Protein AF-A0A4Q2RRE5-F1 (afdb_monomer)

Nearest PDB structures (foldseek):
  6zgp-assembly2_F  TM=6.301E-01  e=7.050E-01  Acinetobacter baumannii
  6zgp-assembly4_K  TM=6.296E-01  e=1.191E+00  Acinetobacter baumannii
  5xqi-assembly1_B  TM=2.160E-01  e=1.690E+00  Homo sapiens
  5xqi-assembly1_A  TM=2.091E-01  e=1.690E+00  Homo sapiens

Foldseek 3Di:
DDLLVLLVLLQVLLVVLLCVLAVVFWDWDWDQDPVQNQKTKIKTAGPPDPPWIKMWMDGSCAKIKIAGPVQLWMDMDGGNDSDSVVSSVVSNVNSQQSNCRSVVHWDWDFDDDPPDTFIWTWGQGPLGIWITGNPDIADPVGD

Organism: NCBI:txid1168730

Radius of gyration: 14.93 Å; Cα contacts (8 Å, |Δi|>4): 301; chains: 1; bounding box: 35×36×38 Å

Solvent-accessible surface area (backbone atoms only — not comparable to full-atom values): 7761 Å² total; per-residue (Å²): 136,58,74,72,61,50,44,50,54,53,37,52,44,49,51,53,44,42,47,74,62,26,58,91,46,27,53,77,45,77,48,70,45,86,92,43,73,56,36,37,36,41,40,35,34,26,72,84,29,88,83,35,35,36,36,39,37,41,34,76,89,25,39,38,36,34,34,39,66,78,74,63,23,31,41,76,48,79,44,83,65,96,42,68,69,60,53,42,51,54,52,38,56,49,30,49,51,46,34,38,44,25,75,64,44,58,45,82,43,76,46,80,50,99,89,48,71,40,72,30,4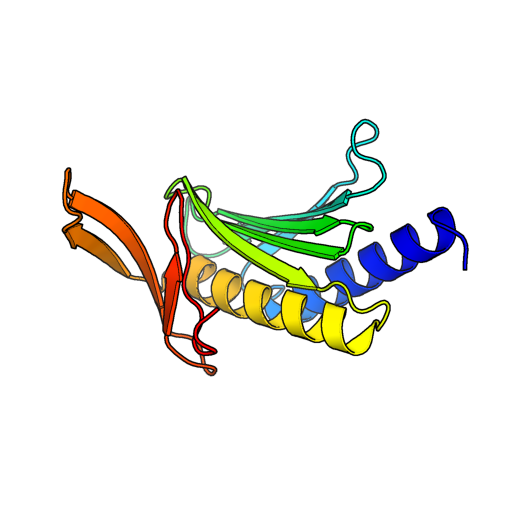2,36,35,75,44,99,83,38,56,30,38,27,13,72,88,55,44,38,44,66,87,74,86

Sequence (143 aa):
MDDSNWLTVMSDVLVATVTEVVADVAAVVLDTDPRAGHIARATLTSIDVVGRRAGIRAATTGWVDLTLFGHRVSAIIFDYDEDVAELQKEIRALALVAHEYLTGGGRVVEQRGWFRAREVVVIDTVDGEWVLGYRSSRNPRGL

pLDDT: mean 89.49, std 8.86, range [55.72, 98.0]

Secondary structure (DSSP, 8-state):
--HHHHHHHHHHHHHHHHHHHHTTTEEEEEEE-TTSTTEEEEEEEESSSTT-EEEEEEETTTEEEEEETTTTEEEEEE-----HHHHHHHHHHHHHHHHHHHTT--EEEEEE-SS-EEEEEEEEETTEEEEEESS--B-TT--

Structure (mmCIF, N/CA/C/O backbone):
data_AF-A0A4Q2RRE5-F1
#
_entry.id   AF-A0A4Q2RRE5-F1
#
loop_
_atom_site.group_PDB
_atom_site.id
_atom_site.type_symbol
_atom_site.label_atom_id
_atom_site.label_alt_id
_atom_site.label_comp_id
_atom_site.label_asym_id
_atom_site.label_entity_id
_atom_site.label_seq_id
_atom_site.pdbx_PDB_ins_code
_atom_site.Cartn_x
_atom_site.Cartn_y
_atom_site.Cartn_z
_atom_site.occupancy
_atom_site.B_iso_or_equiv
_atom_site.auth_seq_id
_atom_site.auth_comp_id
_atom_site.auth_asym_id
_atom_site.auth_atom_id
_atom_site.pdbx_PDB_model_num
ATOM 1 N N . MET A 1 1 ? 13.737 3.309 -24.701 1.00 55.72 1 MET A N 1
ATOM 2 C CA . MET A 1 1 ? 13.202 2.086 -24.069 1.00 55.72 1 MET A CA 1
ATOM 3 C C . MET A 1 1 ? 11.762 1.966 -24.547 1.00 55.72 1 MET A C 1
ATOM 5 O O . MET A 1 1 ? 11.159 3.015 -24.717 1.00 55.72 1 MET A O 1
ATOM 9 N N . ASP A 1 2 ? 11.256 0.785 -24.908 1.00 68.19 2 ASP A N 1
ATOM 10 C CA . ASP A 1 2 ? 9.844 0.659 -25.314 1.00 68.19 2 ASP A CA 1
ATOM 11 C C . ASP A 1 2 ? 8.935 0.378 -24.102 1.00 68.19 2 ASP A C 1
ATOM 13 O O . ASP A 1 2 ? 9.406 -0.068 -23.051 1.00 68.19 2 ASP A O 1
ATOM 17 N N . ASP A 1 3 ? 7.636 0.644 -24.253 1.00 65.25 3 ASP A N 1
ATOM 18 C CA . ASP A 1 3 ? 6.634 0.520 -23.183 1.00 65.25 3 ASP A CA 1
ATOM 19 C C . ASP A 1 3 ? 6.510 -0.910 -22.623 1.00 65.25 3 ASP A C 1
ATOM 21 O O . ASP A 1 3 ? 6.135 -1.102 -21.466 1.00 65.25 3 ASP A O 1
ATOM 25 N N . SER A 1 4 ? 6.836 -1.931 -23.427 1.00 65.94 4 SER A N 1
ATOM 26 C CA . SER A 1 4 ? 6.732 -3.342 -23.023 1.00 65.94 4 SER A CA 1
ATOM 27 C C . SER A 1 4 ? 7.871 -3.753 -22.086 1.00 65.94 4 SER A C 1
ATOM 29 O O . SER A 1 4 ? 7.657 -4.498 -21.126 1.00 65.94 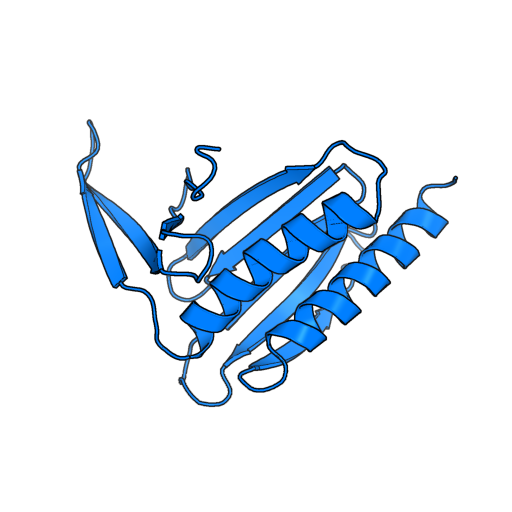4 SER A O 1
ATOM 31 N N . ASN A 1 5 ? 9.075 -3.228 -22.320 1.00 80.81 5 ASN A N 1
ATOM 32 C CA . ASN A 1 5 ? 10.209 -3.401 -21.418 1.00 80.81 5 ASN A CA 1
ATOM 33 C C . ASN A 1 5 ? 9.969 -2.674 -20.082 1.00 80.81 5 ASN A C 1
ATOM 35 O O . ASN A 1 5 ? 10.200 -3.237 -19.012 1.00 80.81 5 ASN A O 1
ATOM 39 N N . TRP A 1 6 ? 9.424 -1.455 -20.132 1.00 81.31 6 TRP A N 1
ATOM 40 C CA . TRP A 1 6 ? 9.145 -0.672 -18.925 1.00 81.31 6 TRP A CA 1
ATOM 41 C C . TRP A 1 6 ? 8.084 -1.308 -18.019 1.00 81.31 6 TRP A C 1
AT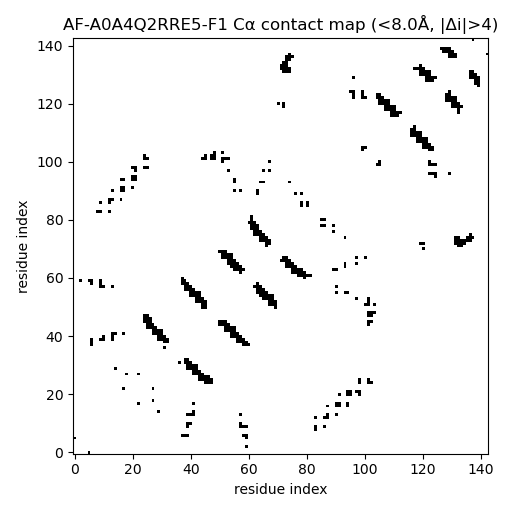OM 43 O O . TRP A 1 6 ? 8.266 -1.357 -16.804 1.00 81.31 6 TRP A O 1
ATOM 53 N N . LEU A 1 7 ? 7.017 -1.879 -18.589 1.00 83.56 7 LEU A N 1
ATOM 54 C CA . LEU A 1 7 ? 6.008 -2.613 -17.816 1.00 83.56 7 LEU A CA 1
ATOM 55 C C . LEU A 1 7 ? 6.615 -3.774 -17.018 1.00 83.56 7 LEU A C 1
ATOM 57 O O . LEU A 1 7 ? 6.218 -4.010 -15.876 1.00 83.56 7 LEU A O 1
ATOM 61 N N . THR A 1 8 ? 7.561 -4.497 -17.620 1.00 87.38 8 THR A N 1
ATOM 62 C CA . THR A 1 8 ? 8.229 -5.631 -16.970 1.00 87.38 8 THR A CA 1
ATOM 63 C C . THR A 1 8 ? 9.071 -5.139 -15.797 1.00 87.38 8 THR A C 1
ATOM 65 O O . THR A 1 8 ? 8.883 -5.609 -14.681 1.00 87.38 8 THR A O 1
ATOM 68 N N . VAL A 1 9 ? 9.900 -4.113 -16.018 1.00 88.19 9 VAL A N 1
ATOM 69 C CA . VAL A 1 9 ? 10.717 -3.491 -14.963 1.00 88.19 9 VAL A CA 1
ATOM 70 C C . VAL A 1 9 ? 9.849 -2.975 -13.816 1.00 88.19 9 VAL A C 1
ATOM 72 O O . VAL A 1 9 ? 10.098 -3.303 -12.661 1.00 88.19 9 VAL A O 1
ATOM 75 N N . MET A 1 10 ? 8.794 -2.218 -14.116 1.00 88.94 10 MET A N 1
ATOM 76 C CA . MET A 1 10 ? 7.866 -1.704 -13.108 1.00 88.94 10 MET A CA 1
ATOM 77 C C . MET A 1 10 ? 7.185 -2.834 -12.328 1.00 88.94 10 MET A C 1
ATOM 79 O O . MET A 1 10 ? 7.033 -2.735 -11.110 1.00 88.94 10 MET A O 1
ATOM 83 N N . SER A 1 11 ? 6.774 -3.903 -13.015 1.00 90.00 11 SER A N 1
ATOM 84 C CA . SER A 1 11 ? 6.177 -5.071 -12.365 1.00 90.00 11 SER A CA 1
ATOM 85 C C . SER A 1 11 ? 7.177 -5.725 -11.418 1.00 90.00 11 SER A C 1
ATOM 87 O O . SER A 1 11 ? 6.844 -5.949 -10.260 1.00 90.00 11 SER A O 1
ATOM 89 N N . ASP A 1 12 ? 8.412 -5.954 -11.859 1.00 91.56 12 ASP A N 1
ATOM 90 C CA . ASP A 1 12 ? 9.457 -6.570 -11.040 1.00 91.56 12 ASP A CA 1
ATOM 91 C C . ASP A 1 12 ? 9.796 -5.714 -9.812 1.00 91.56 12 ASP A C 1
ATOM 93 O O . ASP A 1 12 ? 9.890 -6.234 -8.699 1.00 91.56 12 ASP A O 1
ATOM 97 N N . VAL A 1 13 ? 9.901 -4.392 -9.984 1.00 93.44 13 VAL A N 1
ATOM 98 C CA . VAL A 1 13 ? 10.148 -3.440 -8.890 1.00 93.44 13 VAL A CA 1
ATOM 99 C C . VAL A 1 13 ? 8.985 -3.436 -7.901 1.00 93.44 13 VAL A C 1
ATOM 101 O O . VAL A 1 13 ? 9.218 -3.488 -6.691 1.00 93.44 13 VAL A O 1
ATOM 104 N N . LEU A 1 14 ? 7.739 -3.419 -8.388 1.00 94.00 14 LEU A N 1
ATOM 105 C CA . LEU A 1 14 ? 6.551 -3.513 -7.540 1.00 94.00 14 LEU A CA 1
ATOM 106 C C . LEU A 1 14 ? 6.577 -4.801 -6.722 1.00 94.00 14 LEU A C 1
ATOM 108 O O . LEU A 1 14 ? 6.423 -4.758 -5.504 1.00 94.00 14 LEU A O 1
ATOM 112 N N . VAL A 1 15 ? 6.801 -5.938 -7.377 1.00 92.75 15 VAL A N 1
ATOM 113 C CA . VAL A 1 15 ? 6.814 -7.254 -6.736 1.00 92.75 15 VAL A CA 1
ATOM 114 C C . VAL A 1 15 ? 7.899 -7.334 -5.677 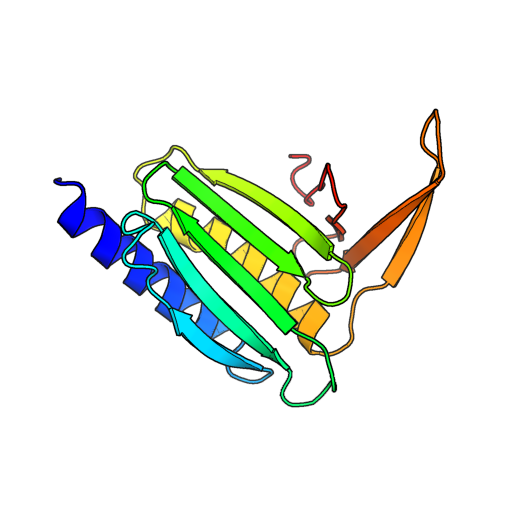1.00 92.75 15 VAL A C 1
ATOM 116 O O . VAL A 1 15 ? 7.600 -7.687 -4.535 1.00 92.75 15 VAL A O 1
ATOM 119 N N . ALA A 1 16 ? 9.135 -7.001 -6.043 1.00 94.94 16 ALA A N 1
ATOM 120 C CA . ALA A 1 16 ? 10.277 -7.082 -5.148 1.00 94.94 16 ALA A CA 1
ATOM 121 C C . ALA A 1 16 ? 10.067 -6.190 -3.921 1.00 94.94 16 ALA A C 1
ATOM 123 O O . ALA A 1 16 ? 10.156 -6.670 -2.795 1.00 94.94 16 ALA A O 1
ATOM 124 N N . THR A 1 17 ? 9.695 -4.927 -4.137 1.00 96.75 17 THR A N 1
ATOM 125 C CA . THR A 1 17 ? 9.555 -3.937 -3.062 1.00 96.75 17 THR A CA 1
ATOM 126 C C . THR A 1 17 ? 8.385 -4.251 -2.140 1.00 96.75 17 THR A C 1
ATOM 128 O O . THR A 1 17 ? 8.521 -4.194 -0.922 1.00 96.75 17 THR A O 1
ATOM 131 N N . VAL A 1 18 ? 7.222 -4.599 -2.699 1.00 96.75 18 VAL A N 1
ATOM 132 C CA . VAL A 1 18 ? 6.045 -4.932 -1.891 1.00 96.75 18 VAL A CA 1
ATOM 133 C C . VAL A 1 18 ? 6.311 -6.190 -1.077 1.00 96.75 18 VAL A C 1
ATOM 135 O O . VAL A 1 18 ? 6.067 -6.187 0.124 1.00 96.75 18 VAL A O 1
ATOM 138 N N . THR A 1 19 ? 6.855 -7.237 -1.700 1.00 95.94 19 THR A N 1
ATOM 139 C CA . THR A 1 19 ? 7.163 -8.494 -1.003 1.00 95.94 19 THR A CA 1
ATOM 140 C C . THR A 1 19 ? 8.195 -8.273 0.098 1.00 95.94 19 THR A C 1
ATOM 142 O O . THR A 1 19 ? 8.003 -8.766 1.201 1.00 95.94 19 THR A O 1
ATOM 145 N N . GLU A 1 20 ? 9.248 -7.494 -0.158 1.00 97.19 20 GLU A N 1
ATOM 146 C CA . GLU A 1 20 ? 10.258 -7.159 0.853 1.00 97.19 20 GLU A CA 1
ATOM 147 C C . GLU A 1 20 ? 9.637 -6.523 2.105 1.00 97.19 20 GLU A C 1
ATOM 149 O O . GLU A 1 20 ? 10.042 -6.844 3.218 1.00 97.19 20 GLU A O 1
ATOM 154 N N . VAL A 1 21 ? 8.659 -5.632 1.926 1.00 97.38 21 VAL A N 1
ATOM 155 C CA . VAL A 1 21 ? 8.098 -4.827 3.020 1.00 97.38 21 VAL A CA 1
ATOM 156 C C . VAL A 1 21 ? 6.962 -5.526 3.766 1.00 97.38 21 VAL A C 1
ATOM 158 O O . VAL A 1 21 ? 6.772 -5.240 4.941 1.00 97.38 21 VAL A O 1
ATOM 161 N N . VAL A 1 22 ? 6.172 -6.382 3.106 1.00 96.88 22 VAL A N 1
ATOM 162 C CA . VAL A 1 22 ? 4.904 -6.883 3.683 1.00 96.88 22 VAL A CA 1
ATOM 163 C C . VAL A 1 22 ? 4.800 -8.404 3.797 1.00 96.88 22 VAL A C 1
ATOM 165 O O . VAL A 1 22 ? 3.770 -8.894 4.262 1.00 96.88 22 VAL A O 1
ATOM 168 N N . ALA A 1 23 ? 5.801 -9.170 3.348 1.00 95.12 23 ALA A N 1
ATOM 169 C CA . ALA A 1 23 ? 5.706 -10.635 3.293 1.00 95.12 23 ALA A CA 1
ATOM 170 C C . ALA A 1 23 ? 5.551 -11.312 4.663 1.00 95.12 23 ALA A C 1
ATOM 172 O O . ALA A 1 23 ? 5.063 -12.439 4.728 1.00 95.12 23 ALA A O 1
ATOM 173 N N . ASP A 1 24 ? 5.958 -10.656 5.744 1.00 96.88 24 ASP A N 1
ATOM 174 C CA . ASP A 1 24 ? 5.805 -11.144 7.112 1.00 96.88 24 ASP A CA 1
ATOM 175 C C . ASP A 1 24 ? 4.390 -10.932 7.676 1.00 96.88 24 ASP A C 1
ATOM 177 O O . ASP A 1 24 ? 3.982 -11.673 8.567 1.00 96.88 24 ASP A O 1
ATOM 181 N N . VAL A 1 25 ? 3.618 -9.984 7.130 1.00 97.50 25 VAL A N 1
ATOM 182 C CA . VAL A 1 25 ? 2.293 -9.596 7.657 1.00 97.50 25 VAL A CA 1
ATOM 183 C C . VAL A 1 25 ? 1.133 -9.867 6.699 1.00 97.50 25 VAL A C 1
ATOM 185 O O . VAL A 1 25 ? -0.036 -9.812 7.100 1.00 97.50 25 VAL A O 1
ATOM 188 N N . ALA A 1 26 ? 1.410 -10.137 5.421 1.00 97.56 26 ALA A N 1
ATOM 189 C CA . ALA A 1 26 ? 0.376 -10.273 4.406 1.00 97.56 26 ALA A CA 1
ATOM 190 C C . ALA A 1 26 ? 0.691 -11.300 3.316 1.00 97.56 26 ALA A C 1
ATOM 192 O O . ALA A 1 26 ? 1.797 -11.392 2.789 1.00 97.56 26 ALA A O 1
ATOM 193 N N . ALA A 1 27 ? -0.355 -12.006 2.887 1.00 96.88 27 ALA A N 1
ATOM 194 C CA . ALA A 1 27 ? -0.336 -12.744 1.636 1.00 96.88 27 ALA A CA 1
ATOM 195 C C . ALA A 1 27 ? -0.412 -11.759 0.458 1.00 96.88 27 ALA A C 1
ATOM 197 O O . ALA A 1 27 ? -1.324 -10.925 0.390 1.00 96.88 27 ALA A O 1
ATOM 198 N N . VAL A 1 28 ? 0.530 -11.887 -0.478 1.00 96.44 28 VAL A N 1
ATOM 199 C CA . VAL A 1 28 ? 0.648 -11.038 -1.669 1.00 96.44 28 VAL A CA 1
ATOM 200 C C . VAL A 1 28 ? 0.157 -11.803 -2.894 1.00 96.44 28 VAL A C 1
ATOM 202 O O . VAL A 1 28 ? 0.648 -12.887 -3.201 1.00 96.44 28 VAL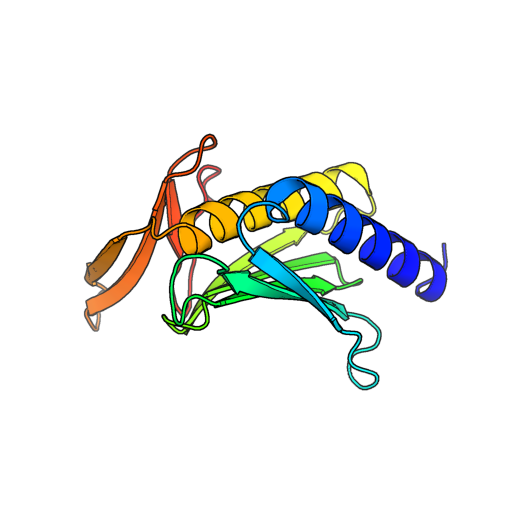 A O 1
ATOM 205 N N . VAL A 1 29 ? -0.809 -11.231 -3.611 1.00 94.56 29 VAL A N 1
ATOM 206 C CA . VAL A 1 29 ? -1.290 -11.743 -4.900 1.00 94.56 29 VAL A CA 1
ATOM 207 C C . VAL A 1 29 ? -1.022 -10.705 -5.973 1.00 94.56 29 VAL A C 1
ATOM 209 O O . VAL A 1 29 ? -1.497 -9.572 -5.886 1.00 94.56 29 VAL A O 1
ATOM 212 N N . LEU A 1 30 ? -0.280 -11.110 -6.993 1.00 88.56 30 LEU A N 1
ATOM 213 C CA . LEU A 1 30 ? 0.061 -10.272 -8.131 1.00 88.56 30 LEU A CA 1
ATOM 214 C C . LEU A 1 30 ? -0.953 -10.485 -9.242 1.00 88.56 30 LEU A C 1
ATOM 216 O O . LEU A 1 30 ? -1.331 -11.619 -9.536 1.00 88.56 30 LEU A O 1
ATOM 220 N N . ASP A 1 31 ? -1.392 -9.390 -9.842 1.00 81.94 31 ASP A N 1
ATOM 221 C CA . ASP A 1 31 ? -2.364 -9.405 -10.921 1.00 81.94 31 ASP A CA 1
ATOM 222 C C . ASP A 1 31 ? -1.930 -8.434 -12.019 1.00 81.94 31 ASP A C 1
ATOM 224 O O . ASP A 1 31 ? -1.477 -7.317 -11.754 1.00 81.94 31 ASP A O 1
ATOM 228 N N . THR A 1 32 ? -2.091 -8.877 -13.259 1.00 71.75 32 THR A N 1
ATOM 229 C CA . THR A 1 32 ? -1.954 -8.041 -14.448 1.00 71.75 32 THR A CA 1
ATOM 230 C C . THR A 1 32 ? -3.303 -8.075 -15.142 1.00 71.75 32 THR A C 1
ATOM 232 O O . THR A 1 32 ? -3.762 -9.124 -15.589 1.00 71.75 32 THR A O 1
ATOM 235 N N . ASP A 1 33 ? -3.984 -6.931 -15.192 1.00 69.44 33 ASP A N 1
ATOM 236 C CA . ASP A 1 33 ? -5.272 -6.851 -15.872 1.00 69.44 33 ASP A CA 1
ATOM 237 C C . ASP A 1 33 ? -5.007 -6.768 -17.384 1.00 69.44 33 ASP A C 1
ATOM 239 O O . ASP A 1 33 ? -4.462 -5.763 -17.843 1.00 69.44 33 ASP A O 1
ATOM 243 N N . PRO A 1 34 ? -5.406 -7.764 -18.197 1.00 70.44 34 PRO A N 1
ATOM 244 C CA . PRO A 1 34 ? -5.165 -7.735 -19.638 1.00 70.44 34 PRO A CA 1
ATOM 245 C C . PRO A 1 34 ? -5.884 -6.571 -20.344 1.00 70.44 34 PRO A C 1
ATOM 247 O O . PRO A 1 34 ? -5.527 -6.221 -21.466 1.00 70.44 34 PRO A O 1
ATOM 250 N N . ARG A 1 35 ? -6.885 -5.944 -19.707 1.00 75.25 35 ARG A N 1
ATOM 251 C CA . ARG A 1 35 ? -7.549 -4.724 -20.202 1.00 75.25 35 ARG A CA 1
ATOM 252 C C . ARG A 1 35 ? -6.838 -3.443 -19.771 1.00 75.25 35 ARG A C 1
ATOM 254 O O . ARG A 1 35 ? -7.082 -2.393 -20.359 1.00 75.25 35 ARG A O 1
ATOM 261 N N . ALA A 1 36 ? -5.966 -3.527 -18.773 1.00 79.81 36 ALA A N 1
ATOM 262 C CA . ALA A 1 36 ? -5.115 -2.446 -18.302 1.00 79.81 36 ALA A CA 1
ATOM 263 C C . ALA A 1 36 ? -3.656 -2.912 -18.284 1.00 79.81 36 ALA A C 1
ATOM 265 O O . ALA A 1 36 ? -2.969 -2.797 -17.274 1.00 79.81 36 ALA A O 1
ATOM 266 N N . GLY A 1 37 ? -3.178 -3.405 -19.432 1.00 80.69 37 GLY A N 1
ATOM 267 C CA . GLY A 1 37 ? -1.821 -3.937 -19.598 1.00 80.69 37 GLY A CA 1
ATOM 268 C C . GLY A 1 37 ? -0.694 -2.921 -19.378 1.00 80.69 37 GLY A C 1
ATOM 269 O O . GLY A 1 37 ? 0.457 -3.261 -19.558 1.00 80.69 37 GLY A O 1
ATOM 270 N N . HIS A 1 38 ? -1.008 -1.684 -18.998 1.00 85.06 38 HIS A N 1
ATOM 271 C CA . HIS A 1 38 ? -0.057 -0.658 -18.576 1.00 85.06 38 HIS A CA 1
ATOM 272 C C . HIS A 1 38 ? 0.024 -0.527 -17.042 1.00 85.06 38 HIS A C 1
ATOM 274 O O . HIS A 1 38 ? 0.671 0.392 -16.548 1.00 85.06 38 HIS A O 1
ATOM 280 N N . ILE A 1 39 ? -0.662 -1.394 -16.282 1.00 90.25 39 ILE A N 1
ATOM 281 C CA . ILE A 1 39 ? -0.756 -1.341 -14.818 1.00 90.25 39 ILE A CA 1
ATOM 282 C C . ILE A 1 39 ? -0.326 -2.677 -14.208 1.00 90.25 39 ILE A C 1
ATOM 284 O O . ILE A 1 39 ? -0.933 -3.716 -14.472 1.00 90.25 39 ILE A O 1
ATOM 288 N N . ALA A 1 40 ? 0.656 -2.624 -13.311 1.00 91.38 40 ALA A N 1
ATOM 289 C CA . ALA A 1 40 ? 0.997 -3.710 -12.403 1.00 91.38 40 ALA A CA 1
ATOM 290 C C . ALA A 1 40 ? 0.203 -3.565 -11.095 1.00 91.38 40 ALA A C 1
ATOM 292 O O . ALA A 1 40 ? 0.039 -2.453 -10.586 1.00 91.38 40 ALA A O 1
ATOM 293 N N . ARG A 1 41 ? -0.304 -4.673 -10.537 1.00 93.88 41 ARG A N 1
ATOM 294 C CA . ARG A 1 41 ? -1.088 -4.667 -9.293 1.00 93.88 41 ARG A CA 1
ATOM 295 C C . ARG A 1 41 ? -0.596 -5.720 -8.309 1.00 93.88 41 ARG A C 1
ATOM 297 O O . ARG A 1 41 ? -0.448 -6.888 -8.654 1.00 93.88 41 ARG A O 1
ATOM 304 N N . ALA A 1 42 ? -0.483 -5.315 -7.050 1.00 95.81 42 ALA A N 1
ATOM 305 C CA . ALA A 1 42 ? -0.347 -6.197 -5.903 1.00 95.81 42 ALA A CA 1
ATOM 306 C C . ALA A 1 42 ? -1.578 -6.058 -4.996 1.00 95.81 42 ALA A C 1
ATOM 308 O O . ALA A 1 42 ? -1.938 -4.961 -4.570 1.00 95.81 42 ALA A O 1
ATOM 309 N N . THR A 1 43 ? -2.238 -7.173 -4.696 1.00 96.62 43 THR A N 1
ATOM 310 C CA . THR A 1 43 ? -3.308 -7.258 -3.697 1.00 96.62 43 THR A CA 1
ATOM 311 C C . THR A 1 43 ? -2.760 -7.906 -2.439 1.00 96.62 43 THR A C 1
ATOM 313 O O . THR A 1 43 ? -2.205 -9.000 -2.488 1.00 96.62 43 THR A O 1
ATOM 316 N N . LEU A 1 44 ? -2.958 -7.239 -1.310 1.00 97.44 44 LEU A N 1
ATOM 317 C CA . LEU A 1 44 ? -2.429 -7.607 -0.006 1.00 97.44 44 LEU A CA 1
ATOM 318 C C . LEU A 1 44 ? -3.581 -8.018 0.900 1.00 97.44 44 LEU A C 1
ATOM 320 O O . LEU A 1 44 ? -4.575 -7.294 1.019 1.00 97.44 44 LEU A O 1
ATOM 324 N N . THR A 1 45 ? -3.452 -9.172 1.542 1.00 98.00 45 THR A N 1
ATOM 325 C CA . THR A 1 45 ? -4.416 -9.654 2.536 1.00 98.00 45 THR A CA 1
ATOM 326 C C . THR A 1 45 ? -3.678 -9.950 3.826 1.00 98.00 45 THR A C 1
ATOM 328 O O . THR A 1 45 ? -2.749 -10.751 3.811 1.00 98.00 45 THR A O 1
ATOM 331 N N . SER A 1 46 ? -4.080 -9.298 4.918 1.00 97.81 46 SER A N 1
ATOM 332 C CA . SER A 1 46 ? -3.449 -9.489 6.226 1.00 97.81 46 SER A CA 1
ATOM 333 C C . SER A 1 46 ? -3.553 -10.950 6.663 1.00 97.81 46 SER A C 1
ATOM 335 O O . SER A 1 46 ? -4.599 -11.579 6.479 1.00 97.81 46 SER A O 1
ATOM 337 N N . ILE A 1 47 ? -2.463 -11.474 7.222 1.00 97.50 47 ILE A N 1
ATOM 338 C CA . ILE A 1 47 ? -2.403 -12.825 7.793 1.00 97.50 47 ILE A CA 1
ATOM 339 C C . ILE A 1 47 ? -3.044 -12.834 9.188 1.00 97.50 47 ILE A C 1
ATOM 341 O O . ILE A 1 47 ? -3.793 -13.755 9.512 1.00 97.50 47 ILE A O 1
ATOM 345 N N . ASP A 1 48 ? -2.814 -11.779 9.974 1.00 95.69 48 ASP A N 1
ATOM 346 C CA . ASP A 1 48 ? -3.174 -11.737 11.396 1.00 95.69 48 ASP A CA 1
ATOM 347 C C . ASP A 1 48 ? -4.460 -10.953 11.690 1.00 95.69 48 ASP A C 1
ATOM 349 O O . ASP A 1 48 ? -5.136 -11.200 12.691 1.00 95.69 48 ASP A O 1
ATOM 353 N N . 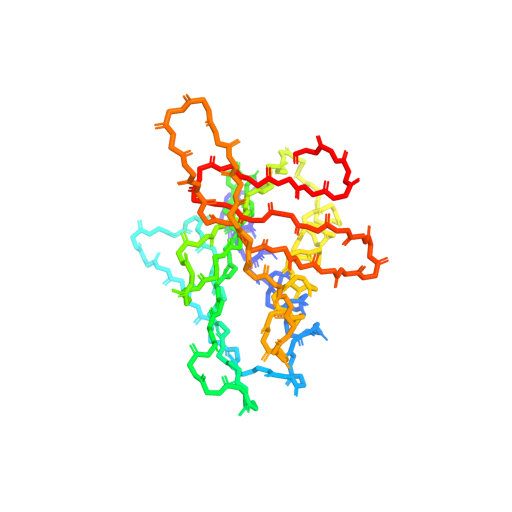VAL A 1 49 ? -4.835 -10.007 10.823 1.00 96.19 49 VAL A N 1
ATOM 354 C CA . VAL A 1 49 ? -5.972 -9.108 11.055 1.00 96.19 49 VAL A CA 1
ATOM 355 C C . VAL A 1 49 ? -7.082 -9.366 10.046 1.00 96.19 49 VAL A C 1
ATOM 357 O O . VAL A 1 49 ? -7.080 -8.879 8.912 1.00 96.19 49 VAL A O 1
ATOM 360 N N . VAL A 1 50 ? -8.089 -10.112 10.498 1.00 94.00 50 VAL A N 1
ATOM 361 C CA . VAL A 1 50 ? -9.241 -10.517 9.685 1.00 94.00 50 VAL A CA 1
ATOM 362 C C . VAL A 1 50 ? -9.890 -9.318 8.990 1.00 94.00 50 VAL A C 1
ATOM 364 O O . VAL A 1 50 ? -10.237 -8.312 9.608 1.00 94.00 50 VAL A O 1
ATOM 367 N N . GLY A 1 51 ? -10.088 -9.451 7.678 1.00 92.75 51 GLY A N 1
ATOM 368 C CA . GLY A 1 51 ? -10.786 -8.465 6.854 1.00 92.75 51 GLY A CA 1
ATOM 369 C C . GLY A 1 51 ? -9.927 -7.290 6.383 1.00 92.75 51 GLY A C 1
ATOM 370 O O . GLY A 1 51 ? -10.388 -6.536 5.523 1.00 92.75 51 GLY A O 1
ATOM 371 N N . ARG A 1 52 ? -8.683 -7.139 6.862 1.00 95.88 52 ARG A N 1
ATOM 372 C CA . ARG A 1 52 ? -7.789 -6.083 6.374 1.00 95.88 52 ARG A CA 1
ATOM 373 C C . ARG A 1 52 ? -7.134 -6.474 5.061 1.00 95.88 52 ARG A C 1
ATOM 375 O O . ARG A 1 52 ? -6.439 -7.483 4.947 1.00 95.88 52 ARG A O 1
ATOM 382 N N . ARG A 1 53 ? -7.386 -5.643 4.052 1.00 97.50 53 ARG A N 1
ATOM 383 C CA . ARG A 1 53 ? -6.868 -5.804 2.696 1.00 97.50 53 ARG A CA 1
ATOM 384 C C . ARG A 1 53 ? -6.447 -4.459 2.132 1.00 97.50 53 ARG A C 1
ATOM 386 O O . ARG A 1 53 ? -7.159 -3.466 2.305 1.00 97.50 53 ARG A O 1
ATOM 393 N N . ALA A 1 54 ? -5.348 -4.462 1.399 1.00 97.50 54 ALA A N 1
ATOM 394 C CA . ALA A 1 54 ? -4.846 -3.303 0.682 1.00 97.50 54 ALA A CA 1
ATOM 395 C C . ALA A 1 54 ? -4.508 -3.674 -0.764 1.00 97.50 54 ALA A C 1
ATOM 397 O O . ALA A 1 54 ? -4.362 -4.849 -1.098 1.00 97.50 54 ALA A O 1
ATOM 398 N N . GLY A 1 55 ? -4.426 -2.681 -1.636 1.00 96.75 55 GLY A N 1
ATOM 399 C CA . GLY A 1 55 ? -3.973 -2.855 -3.009 1.00 96.75 55 GLY A CA 1
ATOM 400 C C . GLY A 1 55 ? -2.969 -1.776 -3.360 1.00 96.75 55 GLY A C 1
ATOM 401 O O . GLY A 1 55 ? -3.222 -0.616 -3.049 1.00 96.75 55 GLY A O 1
ATOM 402 N N . ILE A 1 56 ? -1.869 -2.158 -3.999 1.00 96.75 56 ILE A N 1
ATOM 403 C CA . ILE A 1 56 ? -0.889 -1.230 -4.561 1.00 96.75 56 ILE A CA 1
ATOM 404 C C . ILE A 1 56 ? -0.887 -1.414 -6.073 1.00 96.75 56 ILE A C 1
ATOM 406 O O . ILE A 1 56 ? -0.884 -2.551 -6.558 1.00 96.75 56 ILE A O 1
ATOM 410 N N . ARG A 1 57 ? -0.926 -0.316 -6.824 1.00 94.94 57 ARG A N 1
ATOM 411 C CA . ARG A 1 57 ? -0.768 -0.348 -8.280 1.00 94.94 57 ARG A CA 1
ATOM 412 C C . ARG A 1 57 ? 0.328 0.602 -8.708 1.00 94.94 57 ARG A C 1
ATOM 414 O O . ARG A 1 57 ? 0.507 1.643 -8.089 1.00 94.94 57 ARG A O 1
ATOM 421 N N . ALA A 1 58 ? 1.001 0.240 -9.788 1.00 92.50 58 ALA A N 1
ATOM 422 C CA . ALA A 1 58 ? 1.945 1.085 -10.499 1.00 92.50 58 ALA A CA 1
ATOM 423 C C . ALA A 1 58 ? 1.549 1.102 -11.975 1.00 92.50 58 ALA A C 1
ATOM 425 O O . ALA A 1 58 ? 1.242 0.048 -12.539 1.00 92.50 58 ALA A O 1
ATOM 426 N N . ALA A 1 59 ? 1.517 2.280 -12.586 1.00 90.25 59 ALA A N 1
ATOM 427 C CA . ALA A 1 59 ? 1.205 2.450 -13.997 1.00 90.25 59 ALA A CA 1
ATOM 428 C C . ALA A 1 59 ? 2.413 2.983 -14.764 1.00 90.25 59 ALA A C 1
ATOM 430 O O . ALA A 1 59 ? 3.099 3.889 -14.292 1.00 90.25 59 ALA A O 1
ATOM 431 N N . THR A 1 60 ? 2.606 2.503 -15.995 1.00 85.94 60 THR A N 1
ATOM 432 C CA . THR A 1 60 ? 3.695 2.968 -16.873 1.00 85.94 60 THR A CA 1
ATOM 433 C C . THR A 1 60 ? 3.602 4.459 -17.199 1.00 85.94 60 THR A C 1
ATOM 435 O O . THR A 1 60 ? 4.582 5.055 -17.619 1.00 85.94 60 THR A O 1
ATOM 438 N N . THR A 1 61 ? 2.439 5.076 -16.973 1.00 82.69 61 THR A N 1
ATOM 439 C CA . THR A 1 61 ? 2.194 6.517 -17.118 1.00 82.69 61 THR A CA 1
ATOM 440 C C . THR A 1 61 ? 2.710 7.360 -15.946 1.00 82.69 61 THR A C 1
ATOM 442 O O . THR A 1 61 ? 2.398 8.547 -15.890 1.00 82.69 61 THR A O 1
ATOM 445 N N . GLY A 1 62 ? 3.414 6.763 -14.981 1.00 84.56 62 GLY A N 1
ATOM 446 C CA . GLY A 1 62 ? 4.070 7.506 -13.906 1.00 84.56 62 GLY A CA 1
ATOM 447 C C . GLY A 1 62 ? 3.178 7.816 -12.705 1.00 84.56 62 GLY A C 1
ATOM 448 O O . GLY A 1 62 ? 3.209 8.907 -12.141 1.00 84.56 62 GLY A O 1
ATOM 449 N N . TRP A 1 63 ? 2.314 6.882 -12.311 1.00 90.44 63 TRP A N 1
ATOM 450 C CA . TRP A 1 63 ? 1.633 6.996 -11.022 1.00 90.44 63 TRP A CA 1
ATOM 451 C C . TRP A 1 63 ? 1.622 5.668 -10.288 1.00 90.44 63 TRP A C 1
ATOM 453 O O . TRP A 1 63 ? 1.563 4.592 -10.887 1.00 90.44 63 TRP A O 1
ATOM 463 N N . VAL A 1 64 ? 1.638 5.775 -8.967 1.00 93.75 64 VAL A N 1
ATOM 464 C CA . VAL A 1 64 ? 1.532 4.670 -8.025 1.00 93.75 64 VAL A CA 1
ATOM 465 C C . VAL A 1 64 ? 0.450 4.997 -7.014 1.00 93.75 64 VAL A C 1
ATOM 467 O O . VAL A 1 64 ? 0.351 6.126 -6.538 1.00 93.75 64 VAL A O 1
ATOM 470 N N . ASP A 1 65 ? -0.404 4.030 -6.703 1.00 95.12 65 ASP A N 1
ATOM 471 C CA . ASP A 1 65 ? -1.482 4.228 -5.743 1.00 95.12 65 ASP A CA 1
ATOM 472 C C . ASP A 1 65 ? -1.566 3.105 -4.716 1.00 95.12 65 ASP A C 1
ATOM 474 O O . ASP A 1 65 ? -1.173 1.966 -4.954 1.00 95.12 65 ASP A O 1
ATOM 478 N N . LEU A 1 66 ? -2.103 3.462 -3.555 1.00 96.38 66 LEU A N 1
ATOM 479 C CA . LEU A 1 66 ? -2.477 2.575 -2.471 1.00 96.38 66 LEU A CA 1
ATOM 480 C C . LEU A 1 66 ? -3.975 2.715 -2.244 1.00 96.38 66 LEU A C 1
ATOM 482 O O . LEU A 1 66 ? -4.483 3.824 -2.110 1.00 96.38 66 LEU A O 1
ATOM 486 N N . THR A 1 67 ? -4.678 1.599 -2.109 1.00 96.38 67 THR A N 1
ATOM 487 C CA . THR A 1 67 ? -6.077 1.554 -1.678 1.00 96.38 67 THR A CA 1
ATOM 488 C C . THR A 1 67 ? -6.210 0.701 -0.424 1.00 96.38 67 THR A C 1
ATOM 490 O O . THR A 1 67 ? -5.774 -0.448 -0.413 1.00 96.38 67 THR A O 1
ATOM 493 N N . LEU A 1 68 ? -6.873 1.222 0.612 1.00 96.19 68 LEU A N 1
ATOM 494 C CA . LEU A 1 68 ? -7.263 0.455 1.797 1.00 96.19 68 LEU A CA 1
ATOM 495 C C . LEU A 1 68 ? -8.725 0.018 1.653 1.00 96.19 68 LEU A C 1
ATOM 497 O O . LEU A 1 68 ? -9.655 0.808 1.852 1.00 96.19 68 LEU A O 1
ATOM 501 N N . PHE A 1 69 ? -8.950 -1.244 1.286 1.00 94.25 69 PHE A N 1
ATOM 502 C CA . PHE A 1 69 ? -10.272 -1.712 0.852 1.00 94.25 69 PHE A CA 1
ATOM 503 C C . PHE A 1 69 ? -11.336 -1.666 1.956 1.00 94.25 69 PHE A C 1
ATOM 505 O O . PHE A 1 69 ? -12.506 -1.438 1.651 1.00 94.25 69 PHE A O 1
ATOM 512 N N . GLY A 1 70 ? -10.944 -1.821 3.226 1.00 90.62 70 GLY A N 1
ATOM 513 C CA . GLY A 1 70 ? -11.867 -1.751 4.365 1.00 90.62 70 GLY A CA 1
ATOM 514 C C . GLY A 1 70 ? -12.475 -0.362 4.597 1.00 90.62 70 GLY A C 1
ATOM 515 O O . GLY A 1 70 ? -13.580 -0.267 5.117 1.00 90.62 70 GLY A O 1
ATOM 516 N N . HIS A 1 71 ? -11.791 0.700 4.159 1.00 86.69 71 HIS A N 1
ATOM 517 C CA . HIS A 1 71 ? -12.195 2.095 4.398 1.00 86.69 71 HIS A CA 1
ATOM 518 C C . HIS A 1 71 ? -12.524 2.864 3.117 1.00 86.69 71 HIS A C 1
ATOM 520 O O . HIS A 1 71 ? -12.980 4.003 3.173 1.00 86.69 71 HIS A O 1
ATOM 526 N N . ARG A 1 72 ? -12.304 2.256 1.942 1.00 87.62 72 ARG A N 1
ATOM 527 C CA . ARG A 1 72 ? -12.465 2.910 0.630 1.00 87.62 72 ARG A CA 1
ATOM 528 C C . ARG A 1 72 ? -11.685 4.230 0.534 1.00 87.62 72 ARG A C 1
ATOM 530 O O . ARG A 1 72 ? -12.142 5.173 -0.108 1.00 87.62 72 ARG A O 1
ATOM 537 N N . VAL A 1 73 ? -10.522 4.294 1.175 1.00 90.50 73 VAL A N 1
ATOM 538 C CA . VAL A 1 73 ? -9.587 5.423 1.077 1.00 90.50 73 VAL A CA 1
ATOM 539 C C . VAL A 1 73 ? -8.387 5.027 0.234 1.00 90.50 73 VAL A C 1
ATOM 541 O O . VAL A 1 73 ? -8.050 3.842 0.143 1.00 90.50 73 VAL A O 1
ATOM 544 N N . SER A 1 74 ? -7.737 6.020 -0.359 1.00 93.19 74 SER A N 1
ATOM 545 C CA . SER A 1 74 ? -6.555 5.805 -1.183 1.00 93.19 74 SER A CA 1
ATOM 546 C C . SER A 1 74 ? -5.532 6.923 -1.024 1.00 93.19 74 SER A C 1
ATOM 548 O O . SER A 1 74 ? -5.869 8.033 -0.607 1.00 93.19 74 SER A O 1
ATOM 550 N N . ALA 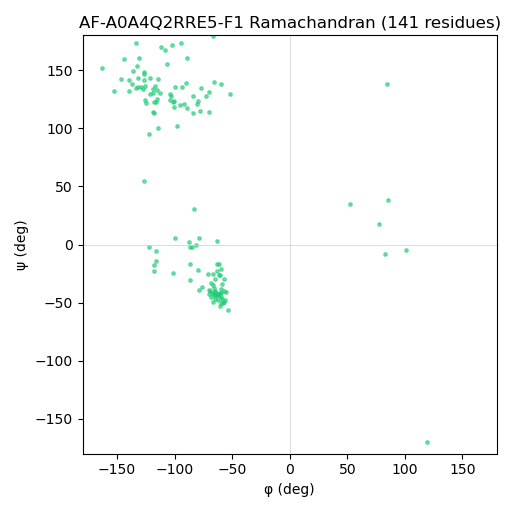A 1 75 ? -4.291 6.624 -1.393 1.00 93.19 75 ALA A N 1
ATOM 551 C CA . ALA A 1 75 ? -3.265 7.606 -1.717 1.00 93.19 75 ALA A CA 1
ATOM 552 C C . ALA A 1 75 ? -2.780 7.359 -3.137 1.00 93.19 75 ALA A C 1
ATOM 554 O O . ALA A 1 75 ? -2.667 6.211 -3.550 1.00 93.19 75 ALA A O 1
ATOM 555 N N . ILE A 1 76 ? -2.484 8.434 -3.854 1.00 92.69 76 ILE A N 1
ATOM 556 C CA . ILE A 1 76 ? -1.823 8.386 -5.153 1.00 92.69 76 ILE A CA 1
ATOM 557 C C . ILE A 1 76 ? -0.592 9.277 -5.088 1.00 92.69 76 ILE A C 1
ATOM 559 O O . ILE A 1 76 ? -0.646 10.376 -4.536 1.00 92.69 76 ILE A O 1
ATOM 563 N N . ILE A 1 77 ? 0.507 8.782 -5.633 1.00 89.94 77 ILE A N 1
ATOM 564 C CA . ILE A 1 77 ? 1.744 9.518 -5.834 1.00 89.94 77 ILE A CA 1
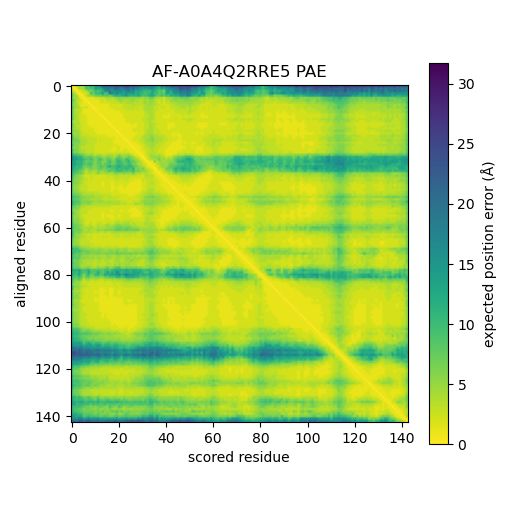ATOM 565 C C . ILE A 1 77 ? 1.990 9.530 -7.336 1.00 89.94 77 ILE A C 1
ATOM 567 O O . ILE A 1 77 ? 1.884 8.501 -8.005 1.00 89.94 77 ILE A O 1
ATOM 571 N N . PHE A 1 78 ? 2.267 10.714 -7.865 1.00 86.06 78 PHE A N 1
ATOM 572 C CA . PHE A 1 78 ? 2.665 10.877 -9.253 1.00 86.06 78 PHE A CA 1
ATOM 573 C C . PHE A 1 78 ? 4.185 10.905 -9.305 1.00 86.06 78 PHE A C 1
ATOM 575 O O . PHE A 1 78 ? 4.800 11.771 -8.684 1.00 86.06 78 PHE A O 1
ATOM 582 N N . ASP A 1 79 ? 4.749 9.958 -10.038 1.00 81.06 79 ASP A N 1
ATOM 583 C CA . ASP A 1 79 ? 6.169 9.856 -10.324 1.00 81.06 79 ASP A CA 1
ATOM 584 C C . ASP A 1 79 ? 6.349 9.876 -11.841 1.00 81.06 79 ASP A C 1
ATOM 586 O O . ASP A 1 79 ? 6.172 8.871 -12.522 1.00 81.06 79 ASP A O 1
ATOM 590 N N . TYR A 1 80 ? 6.614 11.067 -12.373 1.00 76.25 80 TYR A N 1
ATOM 591 C CA . TYR A 1 80 ? 6.858 11.263 -13.801 1.00 76.25 80 TYR A CA 1
ATOM 592 C C . TYR A 1 80 ? 8.329 11.063 -14.171 1.00 76.25 80 TYR A C 1
ATOM 594 O O . TYR A 1 80 ? 8.685 11.308 -15.325 1.00 76.25 80 TYR A O 1
ATOM 602 N N . ASP A 1 81 ? 9.181 10.697 -13.209 1.00 75.75 81 ASP A N 1
ATOM 603 C CA . ASP A 1 81 ? 10.564 10.368 -13.503 1.00 75.75 81 ASP A CA 1
ATOM 604 C C . ASP A 1 81 ? 10.619 8.963 -14.118 1.00 75.75 81 ASP A C 1
ATOM 606 O O . ASP A 1 81 ? 9.982 8.022 -13.646 1.00 75.75 81 ASP A O 1
ATOM 610 N N . GLU A 1 82 ? 11.392 8.801 -15.190 1.00 75.62 82 GLU A N 1
ATOM 611 C CA . GLU A 1 82 ? 11.675 7.481 -15.772 1.00 75.62 82 GLU A CA 1
ATOM 612 C C . GLU A 1 82 ? 12.834 6.800 -15.007 1.00 75.62 82 GLU A C 1
ATOM 614 O O . GLU A 1 82 ? 13.617 6.035 -15.576 1.00 75.62 82 GLU A O 1
ATOM 619 N N . ASP A 1 83 ? 12.962 7.095 -13.707 1.00 86.94 83 ASP A N 1
ATOM 620 C CA . ASP A 1 83 ? 13.970 6.549 -12.803 1.00 86.94 83 ASP A CA 1
ATOM 621 C C . ASP A 1 83 ? 13.376 5.428 -11.939 1.00 86.94 83 ASP A C 1
ATOM 623 O O . ASP A 1 83 ? 12.485 5.613 -11.108 1.00 86.94 83 ASP A O 1
ATOM 627 N N . VAL A 1 84 ? 13.936 4.231 -12.104 1.00 88.00 84 VAL A N 1
ATOM 628 C CA . VAL A 1 84 ? 13.570 3.036 -11.337 1.00 88.00 84 VAL A CA 1
ATOM 629 C C . VAL A 1 84 ? 13.768 3.232 -9.830 1.00 88.00 84 VAL A C 1
ATOM 631 O O . VAL A 1 84 ? 13.002 2.677 -9.041 1.00 88.00 84 VAL A O 1
ATOM 634 N N . ALA A 1 85 ? 14.781 3.993 -9.412 1.00 90.44 85 ALA A N 1
ATOM 635 C CA . ALA A 1 85 ? 15.077 4.207 -8.001 1.00 90.44 85 ALA A CA 1
ATOM 636 C C . ALA A 1 85 ? 14.016 5.080 -7.312 1.00 90.44 85 ALA A C 1
ATOM 638 O O . ALA A 1 85 ? 13.623 4.783 -6.179 1.00 90.44 85 ALA A O 1
ATOM 639 N N . GLU A 1 86 ? 13.519 6.115 -7.993 1.00 89.94 86 GLU A N 1
ATOM 640 C CA . GLU A 1 86 ? 12.429 6.952 -7.479 1.00 89.94 86 GLU A CA 1
ATOM 641 C C . GLU A 1 86 ? 11.107 6.172 -7.465 1.00 89.94 86 GLU A C 1
ATOM 643 O O . GLU A 1 86 ? 10.455 6.111 -6.417 1.00 89.94 86 GLU A O 1
ATOM 648 N N . LEU A 1 87 ? 10.810 5.407 -8.521 1.00 90.25 87 LEU A N 1
ATOM 649 C CA . LEU A 1 87 ? 9.649 4.513 -8.547 1.00 90.25 87 LEU A CA 1
ATOM 650 C C . LEU A 1 87 ? 9.671 3.522 -7.373 1.00 90.25 87 LEU A C 1
ATOM 652 O O . LEU A 1 87 ? 8.675 3.346 -6.664 1.00 90.25 87 LEU A O 1
ATOM 656 N N . GLN A 1 88 ? 10.817 2.877 -7.138 1.00 93.94 88 GLN A N 1
ATOM 657 C CA . GLN A 1 88 ? 10.997 1.938 -6.032 1.00 93.94 88 GLN A CA 1
ATOM 658 C C . GLN A 1 88 ? 10.750 2.610 -4.677 1.00 93.94 88 GLN A C 1
ATOM 660 O O . GLN A 1 88 ? 10.114 2.027 -3.795 1.00 93.94 88 GLN A O 1
ATOM 665 N N . LYS A 1 89 ? 11.236 3.837 -4.496 1.00 93.38 89 LYS A N 1
ATOM 666 C CA . LYS A 1 89 ? 11.062 4.616 -3.268 1.00 93.38 89 LYS A CA 1
ATOM 667 C C . LYS A 1 89 ? 9.600 4.979 -3.022 1.00 93.38 89 LYS A C 1
ATOM 669 O O . LYS A 1 89 ? 9.141 4.844 -1.885 1.00 93.38 89 LYS A O 1
ATOM 674 N N . GLU A 1 90 ? 8.854 5.373 -4.050 1.00 93.69 90 GLU A N 1
ATOM 675 C CA . GLU A 1 90 ? 7.427 5.679 -3.906 1.00 93.69 90 GLU A CA 1
ATOM 676 C C . GLU A 1 90 ? 6.591 4.420 -3.635 1.00 93.69 90 GLU A C 1
ATOM 678 O O . GLU A 1 90 ? 5.733 4.421 -2.746 1.00 93.69 90 GLU A O 1
ATOM 683 N N . ILE A 1 91 ? 6.904 3.298 -4.296 1.00 95.50 91 ILE A N 1
ATOM 684 C CA . ILE A 1 91 ? 6.295 1.994 -3.987 1.00 95.50 91 ILE A CA 1
ATOM 685 C C . ILE A 1 91 ? 6.584 1.599 -2.538 1.00 95.50 91 ILE A C 1
ATOM 687 O O . ILE A 1 91 ? 5.674 1.170 -1.826 1.00 95.50 91 ILE A O 1
ATOM 691 N N . ARG A 1 92 ? 7.830 1.760 -2.078 1.00 96.12 92 ARG A N 1
ATOM 692 C CA . ARG A 1 92 ? 8.232 1.419 -0.708 1.00 96.12 92 ARG A CA 1
ATOM 693 C C . ARG A 1 92 ? 7.463 2.241 0.319 1.00 96.12 92 ARG A C 1
ATOM 695 O O . ARG A 1 92 ? 6.979 1.679 1.298 1.00 96.12 92 ARG A O 1
ATOM 702 N N . ALA A 1 93 ? 7.304 3.542 0.082 1.00 95.44 93 ALA A N 1
ATOM 703 C CA . ALA A 1 93 ? 6.546 4.417 0.969 1.00 95.44 93 ALA A CA 1
ATOM 704 C C . ALA A 1 93 ? 5.089 3.943 1.114 1.00 95.44 93 ALA A C 1
ATOM 706 O O . ALA A 1 93 ? 4.587 3.798 2.229 1.00 95.44 93 ALA A O 1
ATOM 707 N N . LEU A 1 94 ? 4.423 3.618 0.002 1.00 96.69 94 LEU A N 1
ATOM 708 C CA . LEU A 1 94 ? 3.062 3.074 0.026 1.00 96.69 94 LEU A CA 1
ATOM 709 C C . LEU A 1 94 ? 2.990 1.674 0.656 1.00 96.69 94 LEU A C 1
ATOM 711 O O . LEU A 1 94 ? 2.020 1.365 1.352 1.00 96.69 94 LEU A O 1
ATOM 715 N N . ALA A 1 95 ? 4.008 0.837 0.455 1.00 97.31 95 ALA A N 1
ATOM 716 C CA . ALA A 1 95 ? 4.097 -0.486 1.064 1.00 97.31 95 ALA A CA 1
ATOM 717 C C . ALA A 1 95 ? 4.234 -0.413 2.592 1.00 97.31 95 ALA A C 1
ATOM 719 O O . ALA A 1 95 ? 3.593 -1.197 3.283 1.00 97.31 95 ALA A O 1
ATOM 720 N N . LEU A 1 96 ? 4.976 0.560 3.130 1.00 97.12 96 LEU A N 1
ATOM 721 C CA . LEU A 1 96 ? 5.071 0.796 4.577 1.00 97.12 96 LEU A CA 1
ATOM 722 C C . LEU A 1 96 ? 3.726 1.230 5.172 1.00 97.12 96 LEU A C 1
ATOM 724 O O . LEU A 1 96 ? 3.317 0.744 6.223 1.00 97.12 96 LEU A O 1
ATOM 728 N N . VAL A 1 97 ? 2.984 2.091 4.472 1.00 97.25 97 VAL A N 1
ATOM 729 C CA . VAL A 1 97 ? 1.620 2.462 4.882 1.00 97.25 97 VAL A CA 1
ATOM 730 C C . VAL A 1 97 ? 0.697 1.239 4.868 1.00 97.25 97 VAL A C 1
ATOM 732 O O . VAL A 1 97 ? -0.109 1.051 5.782 1.00 97.25 97 VAL A O 1
ATOM 735 N N . ALA A 1 98 ? 0.808 0.394 3.839 1.00 97.44 98 ALA A N 1
ATOM 736 C CA . ALA A 1 98 ? 0.049 -0.846 3.757 1.00 97.44 98 ALA A CA 1
ATOM 737 C C . ALA A 1 98 ? 0.422 -1.815 4.885 1.00 97.44 98 ALA A C 1
ATOM 739 O O . ALA A 1 98 ? -0.486 -2.381 5.484 1.00 97.44 98 ALA A O 1
ATOM 740 N N . HIS A 1 99 ? 1.709 -1.967 5.201 1.00 97.62 99 HIS A N 1
ATOM 741 C CA . HIS A 1 99 ? 2.204 -2.781 6.310 1.00 97.62 99 HIS A CA 1
ATOM 742 C C . HIS A 1 99 ? 1.529 -2.380 7.627 1.00 97.62 99 HIS A C 1
ATOM 744 O O . HIS A 1 99 ? 0.837 -3.197 8.232 1.00 97.62 99 HIS A O 1
ATOM 750 N N . GLU A 1 100 ? 1.619 -1.103 8.009 1.00 97.50 100 GLU A N 1
ATOM 751 C CA . GLU A 1 100 ? 1.008 -0.588 9.243 1.00 97.50 100 GLU A CA 1
ATOM 752 C C . GLU A 1 100 ? -0.509 -0.781 9.275 1.00 97.50 100 GLU A C 1
ATOM 754 O O . GLU A 1 100 ? -1.099 -1.120 10.301 1.00 97.50 100 GLU A O 1
ATOM 759 N N . TYR A 1 101 ? -1.179 -0.608 8.137 1.00 97.31 101 TYR A N 1
ATOM 760 C CA . TYR A 1 101 ? -2.593 -0.939 8.055 1.00 97.31 101 TYR A CA 1
ATOM 761 C C . TYR A 1 101 ? -2.835 -2.447 8.227 1.00 97.31 101 TYR A C 1
ATOM 763 O O . TYR A 1 101 ? -3.759 -2.846 8.929 1.00 97.31 101 TYR A O 1
ATOM 771 N N . LEU A 1 102 ? -2.052 -3.321 7.606 1.00 97.44 102 LEU A N 1
ATOM 772 C CA . LEU A 1 102 ? -2.299 -4.765 7.619 1.00 97.44 102 LEU A CA 1
ATOM 773 C C . LEU A 1 102 ? -2.024 -5.395 8.992 1.00 97.44 102 LEU A C 1
ATOM 775 O O . LEU A 1 102 ? -2.693 -6.371 9.327 1.00 97.44 102 LEU A O 1
ATOM 779 N N . THR A 1 103 ? -1.160 -4.801 9.816 1.00 97.00 103 THR A N 1
ATOM 780 C CA . THR A 1 103 ? -0.881 -5.225 11.204 1.00 97.00 103 THR A CA 1
ATOM 781 C C . THR A 1 103 ? -1.902 -4.733 12.230 1.00 97.00 103 THR A C 1
ATOM 783 O O . 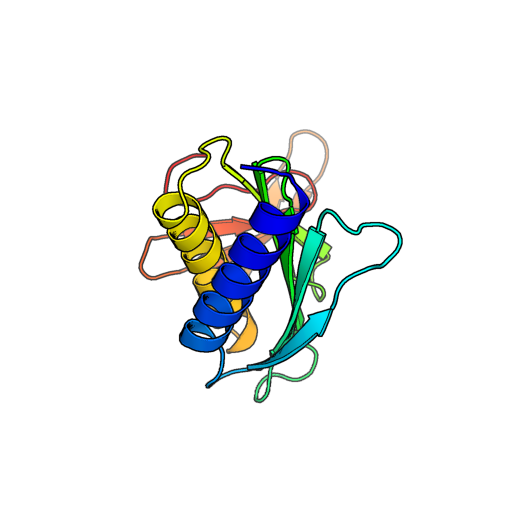THR A 1 103 ? -1.804 -5.044 13.415 1.00 97.00 103 THR A O 1
ATOM 786 N N . GLY A 1 104 ? -2.922 -3.986 11.800 1.00 95.25 104 GLY A N 1
ATOM 787 C CA . GLY A 1 104 ? -3.964 -3.478 12.695 1.00 95.25 104 GLY A CA 1
ATOM 788 C C . GLY A 1 104 ? -3.790 -2.010 13.085 1.00 95.25 104 GLY A C 1
ATOM 789 O O . GLY A 1 104 ? -4.694 -1.447 13.707 1.00 95.25 104 GLY A O 1
ATOM 790 N N . GLY A 1 105 ? -2.695 -1.376 12.669 1.00 94.56 105 GLY A N 1
ATOM 791 C CA . GLY A 1 105 ? -2.425 0.038 12.884 1.00 94.56 105 GLY A CA 1
ATOM 792 C C . GLY A 1 105 ? -3.378 0.960 12.127 1.00 94.56 105 GLY A C 1
ATOM 793 O O . GLY A 1 105 ? -4.287 0.542 11.407 1.00 94.56 105 GLY A O 1
ATOM 794 N N . GLY A 1 106 ? -3.188 2.258 12.301 1.00 92.50 106 GLY A N 1
ATOM 795 C CA . GLY A 1 106 ? -4.048 3.250 11.685 1.00 92.50 106 GLY A CA 1
ATOM 796 C C . GLY A 1 106 ? -5.314 3.562 12.471 1.00 92.50 106 GLY A C 1
ATOM 797 O O . GLY A 1 106 ? -6.001 2.685 12.996 1.00 92.50 106 GLY A O 1
ATOM 798 N N . ARG A 1 107 ? -5.645 4.849 12.525 1.00 94.88 107 ARG A N 1
ATOM 799 C CA . ARG A 1 107 ? -6.823 5.365 13.222 1.00 94.88 107 ARG A CA 1
ATOM 800 C C . ARG A 1 107 ? -7.776 6.030 12.247 1.00 94.88 107 ARG A C 1
ATOM 802 O O . ARG A 1 107 ? -7.374 6.811 11.387 1.00 94.88 107 ARG A O 1
ATOM 809 N N . VAL A 1 108 ? -9.057 5.748 12.424 1.00 92.19 108 VAL A N 1
ATOM 810 C CA . VAL A 1 108 ? -10.128 6.396 11.674 1.00 92.19 108 VAL A CA 1
ATOM 811 C C . VAL A 1 108 ? -10.478 7.710 12.358 1.00 92.19 108 VAL A C 1
ATOM 813 O O . VAL A 1 108 ? -10.722 7.736 13.564 1.00 92.19 108 VAL A O 1
ATOM 816 N N . VAL A 1 109 ? -10.496 8.803 11.600 1.00 92.56 109 VAL A N 1
ATOM 817 C CA . VAL A 1 109 ? -10.851 10.133 12.103 1.00 92.56 109 VAL A CA 1
ATOM 818 C C . VAL A 1 109 ? -11.859 10.806 11.191 1.00 92.56 109 VAL A C 1
ATOM 820 O O . VAL A 1 109 ? -11.784 10.717 9.969 1.00 92.56 109 VAL A O 1
ATOM 823 N N . GLU A 1 110 ? -12.788 11.542 11.793 1.00 89.38 110 GLU A N 1
ATOM 824 C CA . GLU A 1 110 ? -13.657 12.454 11.063 1.00 89.38 110 GLU A CA 1
ATOM 825 C C . GLU A 1 110 ? -12.963 13.802 10.848 1.00 89.38 110 GLU A C 1
ATOM 827 O O . GLU A 1 110 ? -12.729 14.571 11.782 1.00 89.38 110 GLU A O 1
ATOM 832 N N . GLN A 1 111 ? -12.663 14.127 9.594 1.00 83.69 111 GLN A N 1
ATOM 833 C CA . GLN A 1 111 ? -12.166 15.440 9.216 1.00 83.69 111 GLN A CA 1
ATOM 834 C C . GLN A 1 111 ? -13.342 16.343 8.831 1.00 83.69 111 GLN A C 1
ATOM 836 O O . GLN A 1 111 ? -14.090 16.052 7.893 1.00 83.69 111 GLN A O 1
ATOM 841 N N . ARG A 1 112 ? -13.506 17.467 9.535 1.00 80.62 112 ARG A N 1
ATOM 842 C CA . ARG A 1 112 ? -14.514 18.480 9.191 1.00 80.62 112 ARG A CA 1
ATOM 843 C C . ARG A 1 112 ? -14.113 19.197 7.900 1.00 80.62 112 ARG A C 1
ATOM 845 O O . ARG A 1 112 ? -13.115 19.908 7.876 1.00 80.62 112 ARG A O 1
ATOM 852 N N . GLY A 1 113 ? -14.890 19.011 6.836 1.00 75.25 113 GLY A N 1
ATOM 853 C CA . GLY A 1 113 ? -14.822 19.836 5.630 1.00 75.25 113 GLY A CA 1
ATOM 854 C C . GLY A 1 113 ? -15.845 20.973 5.657 1.00 75.25 113 GLY A C 1
ATOM 855 O O . GLY A 1 113 ? -16.722 21.006 6.518 1.00 75.25 113 GLY A O 1
ATOM 856 N N . TRP A 1 114 ? -15.779 21.873 4.671 1.00 69.88 114 TRP A N 1
ATOM 857 C CA . TRP A 1 114 ? -16.735 22.986 4.538 1.00 69.88 114 TRP A CA 1
ATOM 858 C C . TRP A 1 114 ? -18.194 22.553 4.336 1.00 69.88 114 TRP A C 1
ATOM 860 O O . TRP A 1 114 ? -19.090 23.297 4.715 1.00 69.88 114 TRP A O 1
ATOM 870 N N . PHE A 1 115 ? -18.446 21.361 3.782 1.00 71.00 115 PHE A N 1
ATOM 871 C CA . PHE A 1 115 ? -19.807 20.896 3.468 1.00 71.00 115 PHE A CA 1
ATOM 872 C C . PHE A 1 115 ? -20.239 19.626 4.215 1.00 71.00 115 PHE A C 1
ATOM 874 O O . PHE A 1 115 ? -21.434 19.381 4.359 1.00 71.00 115 PHE A O 1
ATOM 881 N N . ARG A 1 116 ? -19.298 18.795 4.682 1.00 77.62 116 ARG A N 1
ATOM 882 C CA . ARG A 1 116 ? -19.579 17.569 5.448 1.00 77.62 116 ARG A CA 1
ATOM 883 C C . ARG A 1 116 ? -18.318 17.099 6.174 1.00 77.62 116 ARG A C 1
ATOM 885 O O . ARG A 1 116 ? -17.209 17.326 5.687 1.00 77.62 116 ARG A O 1
ATOM 892 N N . ALA A 1 117 ? -18.487 16.417 7.306 1.00 82.94 117 ALA A N 1
ATOM 893 C CA . ALA A 1 117 ? -17.429 15.585 7.867 1.00 82.94 117 ALA A CA 1
ATOM 894 C C . ALA A 1 117 ? -17.145 14.400 6.928 1.00 82.94 117 ALA A C 1
ATOM 896 O O . ALA A 1 117 ? -18.068 13.832 6.335 1.00 82.94 117 ALA A O 1
ATOM 897 N N . ARG A 1 118 ? -15.870 14.057 6.758 1.00 84.81 118 ARG A N 1
ATOM 898 C CA . ARG A 1 118 ? -15.429 12.913 5.956 1.00 84.81 118 ARG A CA 1
ATOM 899 C C . ARG A 1 118 ? -14.526 12.016 6.783 1.00 84.81 118 ARG A C 1
ATOM 901 O O . ARG A 1 118 ? -13.706 12.516 7.548 1.00 84.81 118 ARG A O 1
ATOM 908 N N . GLU A 1 119 ? -14.670 10.715 6.591 1.00 87.75 119 GLU A N 1
ATOM 909 C CA . GLU A 1 119 ? -13.761 9.735 7.168 1.00 87.75 119 GLU A CA 1
ATOM 910 C C . GLU A 1 119 ? -12.395 9.831 6.479 1.00 87.75 119 GLU A C 1
ATOM 912 O O . GLU A 1 119 ? -12.309 9.883 5.246 1.00 87.75 119 GLU A O 1
ATOM 917 N N . VAL A 1 120 ? -11.338 9.886 7.283 1.00 92.81 120 VAL A N 1
ATOM 918 C CA . VAL A 1 120 ? -9.954 9.712 6.851 1.00 92.81 120 VAL A CA 1
ATOM 919 C C . VAL A 1 120 ? -9.299 8.635 7.704 1.00 92.81 120 VAL A C 1
ATOM 921 O O . VAL A 1 120 ? -9.606 8.496 8.889 1.00 92.81 120 VAL A O 1
ATOM 924 N N . VAL A 1 121 ? -8.382 7.885 7.106 1.00 95.25 121 VAL A N 1
ATOM 925 C CA . VAL A 1 121 ? -7.525 6.945 7.827 1.00 95.25 121 VAL A CA 1
ATOM 926 C C . VAL A 1 121 ? -6.174 7.605 8.006 1.00 95.25 121 VAL A C 1
ATOM 928 O O . VAL A 1 121 ? -5.545 8.007 7.030 1.00 95.25 121 VAL A O 1
ATOM 931 N N . VAL A 1 122 ? -5.739 7.730 9.250 1.00 96.44 122 VAL A N 1
ATOM 932 C CA . VAL A 1 122 ? -4.408 8.227 9.574 1.00 96.44 122 VAL A CA 1
ATOM 933 C C . VAL A 1 122 ? -3.510 7.049 9.905 1.00 96.44 122 VAL A C 1
ATOM 935 O O . VAL A 1 122 ? -3.861 6.275 10.793 1.00 96.44 122 VAL A O 1
ATOM 938 N N . ILE A 1 123 ? -2.395 6.913 9.191 1.00 97.00 123 ILE A N 1
ATOM 939 C CA . ILE A 1 123 ? -1.388 5.868 9.386 1.00 97.00 123 ILE A CA 1
ATOM 940 C C . ILE A 1 123 ? -0.081 6.534 9.809 1.00 97.00 123 ILE A C 1
ATOM 942 O O . ILE A 1 123 ? 0.448 7.373 9.082 1.00 97.00 123 ILE A O 1
ATOM 946 N N . ASP A 1 124 ? 0.444 6.149 10.965 1.00 95.38 124 ASP A N 1
ATOM 947 C CA . ASP A 1 124 ? 1.753 6.594 11.429 1.00 95.38 124 ASP A CA 1
ATOM 948 C C . ASP A 1 124 ? 2.811 5.615 10.919 1.00 95.38 124 ASP A C 1
ATOM 950 O O . ASP A 1 124 ? 2.776 4.434 11.249 1.00 95.38 124 ASP A O 1
ATOM 954 N N . THR A 1 125 ? 3.729 6.099 10.085 1.00 93.25 125 THR A N 1
ATOM 955 C CA . THR A 1 125 ? 4.865 5.319 9.571 1.00 93.25 125 THR A CA 1
ATOM 956 C C . THR A 1 125 ? 6.173 5.856 10.145 1.00 93.25 125 THR A C 1
ATOM 958 O O . THR A 1 125 ? 6.205 6.948 10.716 1.00 93.25 125 THR A O 1
ATOM 961 N N . VAL A 1 126 ? 7.280 5.135 9.941 1.00 88.44 126 VAL A N 1
ATOM 962 C CA . VAL A 1 126 ? 8.625 5.625 10.297 1.00 88.44 126 VAL A CA 1
ATOM 963 C C . VAL A 1 126 ? 8.973 6.956 9.612 1.00 88.44 126 VAL A C 1
ATOM 965 O O . VAL A 1 126 ? 9.669 7.783 10.197 1.00 88.44 126 VAL A O 1
ATOM 968 N N . ASP A 1 127 ? 8.423 7.199 8.420 1.00 87.31 127 ASP A N 1
ATOM 969 C CA . ASP A 1 127 ? 8.642 8.420 7.636 1.00 87.31 127 ASP A CA 1
ATOM 970 C C . ASP A 1 127 ? 7.670 9.556 8.003 1.00 87.31 127 ASP A C 1
ATOM 972 O O . ASP A 1 127 ? 7.752 10.655 7.452 1.00 87.31 127 ASP A O 1
ATOM 976 N N . GLY A 1 128 ? 6.743 9.303 8.932 1.00 92.56 128 GLY A N 1
ATOM 977 C CA . GLY A 1 128 ? 5.771 10.266 9.435 1.00 92.56 128 GLY A CA 1
ATOM 978 C C . GLY A 1 128 ? 4.312 9.880 9.187 1.00 92.56 128 GLY A C 1
ATOM 979 O O . GLY A 1 128 ? 3.982 8.760 8.786 1.00 92.56 128 GLY A O 1
ATOM 980 N N . GLU A 1 129 ? 3.429 10.845 9.448 1.00 95.44 129 GLU A N 1
ATOM 981 C CA . GLU A 1 129 ? 1.975 10.681 9.383 1.00 95.44 129 GLU A CA 1
ATOM 982 C C . GLU A 1 129 ? 1.454 10.751 7.938 1.00 95.44 129 GLU A C 1
ATOM 984 O O . GLU A 1 129 ? 1.603 11.759 7.241 1.00 95.44 129 GLU A O 1
ATOM 989 N N . TRP A 1 130 ? 0.753 9.701 7.521 1.00 96.19 130 TRP A N 1
ATOM 990 C CA . TRP A 1 130 ? -0.062 9.672 6.313 1.00 96.19 130 TRP A CA 1
ATOM 991 C C . TRP A 1 130 ? -1.528 9.888 6.654 1.00 96.19 130 TRP A C 1
ATOM 993 O O . TRP A 1 130 ? -2.065 9.256 7.559 1.00 96.19 130 TRP A O 1
ATOM 1003 N N . VAL A 1 131 ? -2.213 10.726 5.879 1.00 95.19 131 VAL A N 1
ATOM 1004 C CA . VAL A 1 131 ? -3.666 10.904 5.972 1.00 95.19 131 VAL A CA 1
ATOM 1005 C C . VAL A 1 131 ? -4.295 10.494 4.654 1.00 95.19 131 VAL A C 1
ATOM 1007 O O . VAL A 1 131 ? -4.107 11.156 3.639 1.00 95.19 131 VAL A O 1
ATOM 1010 N N . LEU A 1 132 ? -5.060 9.410 4.670 1.00 94.62 132 LEU A N 1
ATOM 1011 C CA . LEU A 1 132 ? -5.702 8.823 3.502 1.00 94.62 132 LEU A CA 1
ATOM 1012 C C . LEU A 1 132 ? -7.189 9.156 3.501 1.00 94.62 132 LEU A C 1
ATOM 1014 O O . LEU A 1 132 ? -7.891 8.935 4.487 1.00 94.62 132 LEU A O 1
ATOM 1018 N N . GLY A 1 133 ? -7.689 9.658 2.378 1.00 91.31 133 GLY A N 1
ATOM 1019 C CA . GLY A 1 133 ? -9.097 9.987 2.206 1.00 91.31 133 GLY A CA 1
ATOM 1020 C C . GLY A 1 133 ? -9.640 9.466 0.884 1.00 91.31 133 GLY A C 1
ATOM 1021 O O . GLY A 1 133 ? -8.907 8.981 0.031 1.00 91.31 133 GLY A O 1
ATOM 1022 N N . TYR A 1 134 ? -10.952 9.599 0.695 1.00 86.00 134 TYR A N 1
ATOM 1023 C CA . TYR A 1 134 ? -11.604 9.174 -0.549 1.00 86.00 134 TYR A CA 1
ATOM 1024 C C . TYR A 1 134 ? -11.230 10.041 -1.767 1.00 86.00 134 TYR A C 1
ATOM 1026 O O . TYR A 1 134 ? -11.201 9.558 -2.891 1.00 86.00 134 TYR A O 1
ATOM 1034 N N . ARG A 1 135 ? -10.987 11.345 -1.560 1.00 83.44 135 ARG A N 1
ATOM 1035 C CA . ARG A 1 135 ? -10.700 12.312 -2.646 1.00 83.44 135 ARG A CA 1
ATOM 1036 C C . ARG A 1 135 ? -9.326 12.960 -2.568 1.00 83.44 135 ARG A C 1
ATOM 1038 O O . ARG A 1 135 ? -8.908 13.608 -3.516 1.00 83.44 135 ARG A O 1
ATOM 1045 N N . SER A 1 136 ? -8.695 12.892 -1.408 1.00 85.19 136 SER A N 1
ATOM 1046 C CA . SER A 1 136 ? -7.435 13.568 -1.139 1.00 85.19 136 SER A CA 1
ATOM 1047 C C . SER A 1 136 ? -6.709 12.783 -0.068 1.00 85.19 136 SER A C 1
ATOM 1049 O O . SER A 1 136 ? -7.312 12.484 0.968 1.00 85.19 136 SER A O 1
ATOM 1051 N N . SER A 1 137 ? -5.440 12.514 -0.311 1.00 88.75 137 SER A N 1
ATOM 1052 C CA . SER A 1 137 ? -4.483 12.071 0.688 1.00 88.75 137 SER A CA 1
ATOM 1053 C C . SER A 1 137 ? -3.501 13.197 0.990 1.00 88.75 137 SER A C 1
ATOM 1055 O O . SER A 1 137 ? -3.459 14.193 0.275 1.00 88.75 137 SER A O 1
ATOM 1057 N N . ARG A 1 138 ? -2.738 13.038 2.063 1.00 91.69 138 ARG A N 1
ATOM 1058 C CA . ARG A 1 138 ? -1.578 13.860 2.390 1.00 91.69 138 ARG A CA 1
ATOM 1059 C C . ARG A 1 138 ? -0.502 12.935 2.926 1.00 91.69 138 ARG A C 1
ATOM 1061 O O . ARG A 1 138 ? -0.794 12.127 3.811 1.00 91.69 138 ARG A O 1
ATOM 1068 N N . ASN A 1 139 ? 0.711 13.072 2.417 1.00 90.44 139 ASN A N 1
ATOM 1069 C CA . ASN A 1 139 ? 1.873 12.349 2.925 1.00 90.44 139 ASN A CA 1
ATOM 1070 C C . ASN A 1 139 ? 2.765 13.256 3.805 1.00 90.44 139 ASN A C 1
ATOM 1072 O O . ASN A 1 139 ? 2.557 14.475 3.845 1.00 90.44 139 ASN A O 1
ATOM 1076 N N . PRO A 1 140 ? 3.782 12.703 4.492 1.00 86.88 140 PRO A N 1
ATOM 1077 C CA . PRO A 1 140 ? 4.707 13.487 5.317 1.00 86.88 140 PRO A CA 1
ATOM 1078 C C . PRO A 1 140 ? 5.483 14.568 4.550 1.00 86.88 140 PRO A C 1
ATOM 1080 O O . PRO A 1 140 ? 5.954 15.533 5.146 1.00 86.88 140 PRO A O 1
ATOM 1083 N N . ARG A 1 141 ? 5.600 14.432 3.222 1.00 84.44 141 ARG A N 1
ATOM 1084 C CA . ARG A 1 141 ? 6.290 15.385 2.340 1.00 84.44 141 ARG A CA 1
ATOM 1085 C C . ARG A 1 141 ? 5.397 16.556 1.908 1.00 84.44 141 ARG A C 1
ATOM 1087 O O . ARG A 1 141 ? 5.878 17.463 1.239 1.00 84.44 141 ARG A O 1
ATOM 1094 N N . GLY A 1 142 ? 4.126 16.570 2.316 1.00 67.81 142 GLY A N 1
ATOM 1095 C CA . GLY A 1 142 ? 3.188 17.653 2.017 1.00 67.81 142 GLY A CA 1
ATOM 1096 C C . GLY A 1 142 ? 2.618 17.629 0.598 1.00 67.81 142 GLY A C 1
ATOM 1097 O O . GLY A 1 142 ? 2.094 18.654 0.161 1.00 67.81 142 GLY A O 1
ATOM 1098 N N . LEU A 1 143 ? 2.718 16.488 -0.093 1.00 55.72 143 LEU A N 1
ATOM 1099 C CA . LEU A 1 143 ? 2.067 16.237 -1.382 1.00 55.72 143 LEU A CA 1
ATOM 1100 C C . LEU A 1 143 ? 0.633 15.728 -1.180 1.00 55.72 143 LEU A C 1
ATOM 1102 O O . LEU A 1 143 ? 0.411 14.930 -0.230 1.00 55.72 143 LEU A O 1
#

Mean predicted aligned error: 4.9 Å